Protein AF-A0A6M3IYI9-F1 (afdb_monomer)

Mean predicted aligned error: 10.19 Å

Structure (mmCIF, N/CA/C/O backbone):
data_AF-A0A6M3IYI9-F1
#
_entry.id   AF-A0A6M3IYI9-F1
#
loop_
_atom_site.group_PDB
_atom_site.id
_atom_site.type_symbol
_atom_site.label_atom_id
_atom_site.label_alt_id
_atom_site.label_comp_id
_atom_site.label_asym_id
_atom_site.label_entity_id
_atom_site.label_seq_id
_atom_site.pdbx_PDB_ins_code
_atom_site.Cartn_x
_atom_site.Cartn_y
_atom_site.Cartn_z
_atom_site.occupancy
_atom_site.B_iso_or_equiv
_atom_site.auth_seq_id
_atom_site.auth_comp_id
_atom_site.auth_asym_id
_atom_site.auth_atom_id
_atom_site.pdbx_PDB_model_num
ATOM 1 N N . MET A 1 1 ? 16.811 5.532 -63.512 1.00 54.19 1 MET A N 1
ATOM 2 C CA . MET A 1 1 ? 17.004 4.634 -62.340 1.00 54.19 1 MET A CA 1
ATOM 3 C C . MET A 1 1 ? 17.323 5.393 -61.027 1.00 54.19 1 MET A C 1
ATOM 5 O O . MET A 1 1 ? 18.239 5.004 -60.312 1.00 54.19 1 MET A O 1
ATOM 9 N N . LYS A 1 2 ? 16.575 6.450 -60.647 1.00 52.81 2 LYS A N 1
ATOM 10 C CA . LYS A 1 2 ? 16.835 7.231 -59.405 1.00 52.81 2 LYS A CA 1
ATOM 11 C C . LYS A 1 2 ? 15.924 6.881 -58.205 1.00 52.81 2 LYS A C 1
ATOM 13 O O . LYS A 1 2 ? 16.297 7.174 -57.077 1.00 52.81 2 LYS A O 1
ATOM 18 N N . GLY A 1 3 ? 14.796 6.187 -58.411 1.00 57.16 3 GLY A N 1
ATOM 19 C CA . GLY A 1 3 ? 13.819 5.877 -57.346 1.00 57.16 3 GLY A CA 1
ATOM 20 C C . GLY A 1 3 ? 14.179 4.724 -56.390 1.00 57.16 3 GLY A C 1
ATOM 21 O O . GLY A 1 3 ? 13.802 4.764 -55.223 1.00 57.16 3 GLY A O 1
ATOM 22 N N . ARG A 1 4 ? 14.958 3.719 -56.830 1.00 60.09 4 ARG A N 1
ATOM 23 C CA . ARG A 1 4 ? 15.299 2.544 -55.989 1.00 60.09 4 ARG A CA 1
ATOM 24 C C . ARG A 1 4 ? 16.227 2.886 -54.814 1.00 60.09 4 ARG A C 1
ATOM 26 O O . ARG A 1 4 ? 15.955 2.486 -53.691 1.00 60.09 4 ARG A O 1
ATOM 33 N N . ARG A 1 5 ? 17.253 3.721 -55.035 1.00 59.78 5 ARG A N 1
ATOM 34 C CA . ARG A 1 5 ? 18.222 4.102 -53.982 1.00 59.78 5 ARG A CA 1
ATOM 35 C C . ARG A 1 5 ? 17.604 4.937 -52.851 1.00 59.78 5 ARG A C 1
ATOM 37 O O . ARG A 1 5 ? 18.088 4.866 -51.726 1.00 59.78 5 ARG A O 1
ATOM 44 N N . GLY A 1 6 ? 16.566 5.730 -53.134 1.00 62.91 6 GLY A N 1
ATOM 45 C CA . GLY A 1 6 ? 15.828 6.486 -52.113 1.00 62.91 6 GLY A CA 1
ATOM 46 C C . GLY A 1 6 ? 14.952 5.579 -51.247 1.00 62.91 6 GLY A C 1
ATOM 47 O O . GLY A 1 6 ? 14.974 5.681 -50.024 1.00 62.91 6 GLY A O 1
ATOM 48 N N . MET A 1 7 ? 14.266 4.620 -51.872 1.00 68.62 7 MET A N 1
ATOM 49 C CA . MET A 1 7 ? 13.421 3.646 -51.177 1.00 68.62 7 MET A CA 1
ATOM 50 C C . MET A 1 7 ? 14.236 2.692 -50.285 1.00 68.62 7 MET A C 1
ATOM 52 O O . MET A 1 7 ? 13.813 2.378 -49.174 1.00 68.62 7 MET A O 1
ATOM 56 N N . ASP A 1 8 ? 15.440 2.301 -50.712 1.00 76.38 8 ASP A N 1
ATOM 57 C CA . ASP A 1 8 ? 16.355 1.493 -49.894 1.00 76.38 8 ASP A CA 1
ATOM 58 C C . ASP A 1 8 ? 16.879 2.257 -48.665 1.00 76.38 8 ASP A C 1
ATOM 60 O O . ASP A 1 8 ? 17.073 1.662 -47.603 1.00 76.38 8 ASP A O 1
ATOM 64 N N . LYS A 1 9 ? 17.071 3.582 -48.771 1.00 77.81 9 LYS A N 1
ATOM 65 C CA . LYS A 1 9 ? 17.434 4.441 -47.629 1.00 77.81 9 LYS A CA 1
ATOM 66 C C . LYS A 1 9 ? 16.280 4.586 -46.636 1.00 77.81 9 LYS A C 1
ATOM 68 O O . LYS A 1 9 ? 16.510 4.443 -45.440 1.00 77.81 9 LYS A O 1
ATOM 73 N N . ILE A 1 10 ? 15.053 4.785 -47.120 1.00 81.81 10 ILE A N 1
ATOM 74 C CA . ILE A 1 10 ? 13.850 4.870 -46.273 1.00 81.81 10 ILE A CA 1
ATOM 75 C C . ILE A 1 10 ? 13.628 3.554 -45.515 1.00 81.81 10 ILE A C 1
ATOM 77 O O . ILE A 1 10 ? 13.428 3.563 -44.305 1.00 81.81 10 ILE A O 1
ATOM 81 N N . LY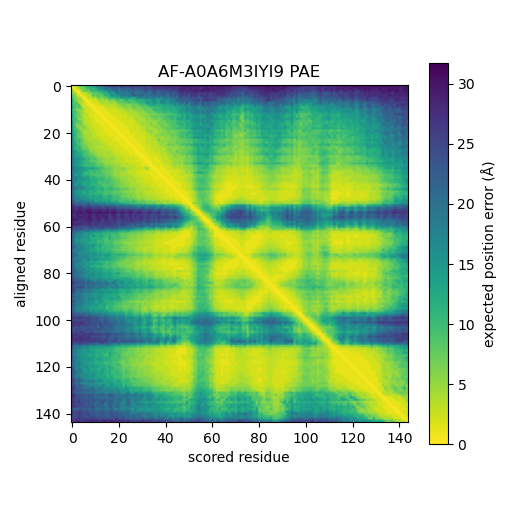S A 1 11 ? 13.764 2.404 -46.190 1.00 83.62 11 LYS A N 1
ATOM 82 C CA . LYS A 1 11 ? 13.670 1.084 -45.541 1.00 83.62 11 LYS A CA 1
ATOM 83 C C . LYS A 1 11 ? 14.748 0.866 -44.475 1.00 83.62 11 LYS A C 1
ATOM 85 O O . LYS A 1 11 ? 14.477 0.219 -43.468 1.00 83.62 11 LYS A O 1
ATOM 90 N N . LYS A 1 12 ? 15.967 1.379 -44.678 1.00 87.81 12 LYS A N 1
ATOM 91 C CA . LYS A 1 12 ? 17.038 1.319 -43.668 1.00 87.81 12 LYS A CA 1
ATOM 92 C C . LYS A 1 12 ? 16.740 2.205 -42.456 1.00 87.81 12 LYS A C 1
ATOM 94 O O . LYS A 1 12 ? 16.960 1.753 -41.338 1.00 87.81 12 LYS A O 1
ATOM 99 N N . LEU A 1 13 ? 16.216 3.414 -42.669 1.00 88.56 13 LEU A N 1
ATOM 100 C CA . LEU A 1 13 ? 15.827 4.323 -41.585 1.00 88.56 13 LEU A CA 1
ATOM 101 C C . LEU A 1 13 ? 14.688 3.745 -40.740 1.00 88.56 13 LEU A C 1
ATOM 103 O O . LEU A 1 13 ? 14.833 3.664 -39.528 1.00 88.56 13 LEU A O 1
ATOM 107 N N . ALA A 1 14 ? 13.634 3.220 -41.368 1.00 87.50 14 ALA A N 1
ATOM 108 C CA . ALA A 1 14 ? 12.529 2.585 -40.646 1.00 87.50 14 ALA A CA 1
ATOM 109 C C . ALA A 1 14 ? 12.994 1.391 -39.785 1.00 87.50 14 ALA A C 1
ATOM 111 O O . ALA A 1 14 ? 12.551 1.218 -38.652 1.00 87.50 14 ALA A O 1
ATOM 112 N N . LYS A 1 15 ? 13.942 0.583 -40.287 1.00 90.75 15 LYS A N 1
ATOM 113 C CA . LYS A 1 15 ? 14.553 -0.508 -39.505 1.00 90.75 15 LYS A CA 1
ATOM 114 C C . LYS A 1 15 ? 15.367 0.005 -38.314 1.00 90.75 15 LYS A C 1
ATOM 116 O O . LYS A 1 15 ? 15.338 -0.616 -37.255 1.00 90.75 15 LYS A O 1
ATOM 121 N N . LEU A 1 16 ? 16.095 1.110 -38.479 1.00 90.38 16 LEU A N 1
ATOM 122 C CA . LEU A 1 16 ? 16.846 1.747 -37.393 1.00 90.38 16 LEU A CA 1
ATOM 123 C C . LEU A 1 16 ? 15.910 2.331 -36.330 1.00 90.38 16 LEU A C 1
ATOM 125 O O . LEU A 1 16 ? 16.133 2.093 -35.149 1.00 90.38 16 LEU A O 1
ATOM 129 N N . GLU A 1 17 ? 14.839 3.019 -36.726 1.00 90.25 17 GLU A N 1
ATOM 130 C CA . GLU A 1 17 ? 13.819 3.536 -35.802 1.00 90.25 17 GLU A CA 1
ATOM 131 C C . GLU A 1 17 ? 13.155 2.411 -35.006 1.00 90.25 17 GLU A C 1
ATOM 133 O O . GLU A 1 17 ? 13.014 2.509 -33.786 1.00 90.25 17 GLU A O 1
ATOM 138 N N . GLN A 1 18 ? 12.807 1.308 -35.674 1.00 89.81 18 GLN A N 1
ATOM 139 C CA . GLN A 1 18 ? 12.260 0.132 -35.006 1.00 89.81 18 GLN A CA 1
ATOM 140 C C . GLN A 1 18 ? 13.255 -0.462 -33.998 1.00 89.81 18 GLN A C 1
ATOM 142 O O . GLN A 1 18 ? 12.855 -0.786 -32.880 1.00 89.81 18 GLN A O 1
ATOM 147 N N . LYS A 1 19 ? 14.542 -0.560 -34.358 1.00 92.94 19 LYS A N 1
ATOM 148 C CA . LYS A 1 19 ? 15.595 -1.057 -33.459 1.00 92.94 19 LYS A CA 1
ATOM 149 C C . LYS A 1 19 ? 15.762 -0.155 -32.235 1.00 92.94 19 LYS A C 1
ATOM 151 O O . LYS A 1 19 ? 15.744 -0.652 -31.117 1.00 92.94 19 LYS A O 1
ATOM 156 N N . ILE A 1 20 ? 15.828 1.163 -32.435 1.00 90.06 20 ILE A N 1
ATOM 157 C CA . ILE A 1 20 ? 15.922 2.150 -31.347 1.00 90.06 20 ILE A CA 1
ATOM 158 C C . ILE A 1 20 ? 14.702 2.054 -30.428 1.00 90.06 20 ILE A C 1
ATOM 160 O O . ILE A 1 20 ? 14.839 2.103 -29.209 1.00 90.06 20 ILE A O 1
ATOM 164 N N . ARG A 1 21 ? 13.498 1.895 -30.990 1.00 91.88 21 ARG A N 1
ATOM 165 C CA . ARG A 1 21 ? 12.275 1.731 -30.197 1.00 91.88 21 ARG A CA 1
ATOM 166 C C . ARG A 1 21 ? 12.319 0.463 -29.344 1.00 91.88 21 ARG A C 1
ATOM 168 O O . ARG A 1 21 ? 11.968 0.524 -28.173 1.00 91.88 21 ARG A O 1
ATOM 175 N N . GLN A 1 22 ? 12.754 -0.661 -29.909 1.00 91.56 22 GLN A N 1
ATOM 176 C CA . GLN A 1 22 ? 12.895 -1.917 -29.168 1.00 91.56 22 GLN A CA 1
ATOM 177 C C . GLN A 1 22 ? 13.947 -1.808 -28.058 1.00 91.56 22 GLN A C 1
ATOM 179 O O . GLN A 1 22 ? 13.689 -2.242 -26.940 1.00 91.56 22 GLN A O 1
ATOM 184 N N . GLU A 1 23 ? 15.090 -1.177 -28.336 1.00 91.81 23 GLU A N 1
ATOM 185 C CA . GLU A 1 23 ? 16.141 -0.930 -27.341 1.00 91.81 23 GLU A CA 1
ATOM 186 C C . GLU A 1 23 ? 15.651 -0.025 -26.202 1.00 91.81 23 GLU A C 1
ATOM 188 O O . GLU A 1 23 ? 15.941 -0.301 -25.041 1.00 91.81 23 GLU A O 1
ATOM 193 N N . ARG A 1 24 ? 14.854 1.012 -26.503 1.00 89.31 24 ARG A N 1
ATOM 194 C CA . ARG A 1 24 ? 14.232 1.869 -25.479 1.00 89.31 24 ARG A CA 1
ATOM 195 C C . ARG A 1 24 ? 13.290 1.090 -24.568 1.00 89.31 24 ARG A C 1
ATOM 197 O O . ARG A 1 24 ? 13.427 1.189 -23.356 1.00 89.31 24 ARG A O 1
ATOM 204 N N . VAL A 1 25 ? 12.392 0.291 -25.145 1.00 85.81 25 VAL A N 1
ATOM 205 C CA . VAL A 1 25 ? 11.454 -0.539 -24.371 1.00 85.81 25 VAL A CA 1
ATOM 206 C C . VAL A 1 25 ? 12.209 -1.549 -23.505 1.00 85.81 25 VAL A C 1
ATOM 208 O O . VAL A 1 25 ? 11.891 -1.707 -22.331 1.00 85.81 25 VAL A O 1
ATOM 211 N N . ALA A 1 26 ? 13.244 -2.193 -24.051 1.00 86.94 26 ALA A N 1
ATOM 212 C CA . ALA A 1 26 ? 14.065 -3.135 -23.296 1.00 86.94 26 ALA A CA 1
ATOM 213 C C . ALA A 1 26 ? 14.794 -2.460 -22.123 1.00 86.94 26 ALA A C 1
ATOM 215 O O . ALA A 1 26 ? 14.840 -3.018 -21.032 1.00 86.94 26 ALA A O 1
ATOM 216 N N . LEU A 1 27 ? 15.329 -1.252 -22.327 1.00 86.19 27 LEU A N 1
ATOM 217 C CA . LEU A 1 27 ? 16.045 -0.504 -21.293 1.00 86.19 27 LEU A CA 1
ATOM 218 C C . LEU A 1 27 ? 15.107 0.042 -20.206 1.00 86.19 27 LEU A C 1
ATOM 220 O O . LEU A 1 27 ? 15.479 0.088 -19.034 1.00 86.19 27 LEU A O 1
ATOM 224 N N . GLU A 1 28 ? 13.892 0.448 -20.574 1.00 83.69 28 GLU A N 1
ATOM 225 C CA . GLU A 1 28 ? 12.845 0.825 -19.619 1.00 83.69 28 GLU A CA 1
ATOM 226 C C . GLU A 1 28 ? 12.408 -0.373 -18.773 1.00 83.69 28 GLU A C 1
ATOM 228 O O . GLU A 1 28 ? 12.366 -0.264 -17.548 1.00 83.69 28 GLU A O 1
ATOM 233 N N . GLU A 1 29 ? 12.176 -1.530 -19.395 1.00 84.00 29 GLU A N 1
ATOM 234 C CA . GLU A 1 29 ? 11.817 -2.753 -18.676 1.00 84.00 29 GLU A CA 1
ATOM 235 C C . GLU A 1 29 ? 12.974 -3.247 -17.791 1.00 84.00 29 GLU A C 1
ATOM 237 O O . GLU A 1 29 ? 12.761 -3.638 -16.647 1.00 84.00 29 GLU A O 1
ATOM 242 N N . GLU A 1 30 ? 14.226 -3.144 -18.243 1.00 86.06 30 GLU A N 1
ATOM 243 C CA . GLU A 1 30 ? 15.388 -3.474 -17.414 1.00 86.06 30 GLU A CA 1
ATOM 244 C C . GLU A 1 30 ? 15.481 -2.570 -16.178 1.00 86.06 30 GLU A C 1
ATOM 246 O O . GLU A 1 30 ? 15.683 -3.061 -15.064 1.00 86.06 30 GLU A O 1
ATOM 251 N N . LYS A 1 31 ? 15.295 -1.253 -16.343 1.00 82.62 31 LYS A N 1
ATOM 252 C CA . LYS A 1 31 ? 15.236 -0.325 -15.206 1.00 82.62 31 LYS A CA 1
ATOM 253 C C . LYS A 1 31 ? 14.085 -0.681 -14.274 1.00 82.62 31 LYS A C 1
ATOM 255 O O . LYS A 1 31 ? 14.289 -0.711 -13.061 1.00 82.62 31 LYS A O 1
ATOM 260 N N . ARG A 1 32 ? 12.904 -0.987 -14.818 1.00 81.06 32 ARG A N 1
ATOM 261 C CA . ARG A 1 32 ? 11.722 -1.428 -14.063 1.00 81.06 32 ARG A CA 1
ATOM 262 C C . ARG A 1 32 ? 12.033 -2.617 -13.165 1.00 81.06 32 ARG A C 1
ATOM 264 O O . ARG A 1 32 ? 11.818 -2.541 -11.958 1.00 81.06 32 ARG A O 1
ATOM 271 N N . GLN A 1 33 ? 12.606 -3.666 -13.743 1.00 82.44 33 GLN A N 1
ATOM 272 C CA . GLN A 1 33 ? 12.913 -4.911 -13.044 1.00 82.44 33 GLN A CA 1
ATOM 273 C C . GLN A 1 33 ? 14.051 -4.755 -12.029 1.00 82.44 33 GLN A C 1
ATOM 275 O O . GLN A 1 33 ? 13.991 -5.322 -10.941 1.00 82.44 33 GLN A O 1
ATOM 280 N N . LYS A 1 34 ? 15.092 -3.976 -12.350 1.00 85.69 34 LYS A N 1
ATOM 281 C CA . LYS A 1 34 ? 16.292 -3.872 -11.500 1.00 85.69 34 LYS A CA 1
ATOM 282 C C . LYS A 1 34 ? 16.226 -2.778 -10.440 1.00 85.69 34 LYS A C 1
ATOM 284 O O . LYS A 1 34 ? 16.921 -2.880 -9.434 1.00 85.69 34 LYS A O 1
ATOM 289 N N . VAL A 1 35 ? 15.449 -1.722 -10.670 1.00 83.44 35 VAL A N 1
ATOM 290 C CA . VAL A 1 35 ? 15.434 -0.531 -9.808 1.00 83.44 35 VAL A CA 1
ATOM 291 C C . VAL A 1 35 ? 14.074 -0.355 -9.154 1.00 83.44 35 VAL A C 1
ATOM 293 O O . VAL A 1 35 ? 13.995 -0.322 -7.929 1.00 83.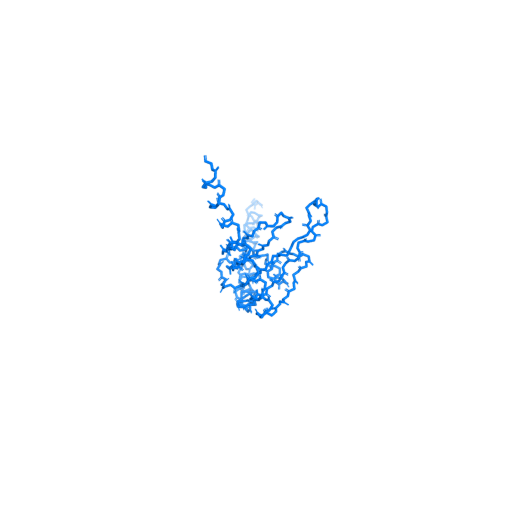44 35 VAL A O 1
ATOM 296 N N . TYR A 1 36 ? 13.008 -0.282 -9.951 1.00 78.44 36 TYR A N 1
ATOM 297 C CA . TYR A 1 36 ? 11.693 0.113 -9.449 1.00 78.44 36 TYR A CA 1
ATOM 298 C C . TYR A 1 36 ? 11.019 -0.996 -8.634 1.00 78.44 36 TYR A C 1
ATOM 300 O O . TYR A 1 36 ? 10.661 -0.767 -7.482 1.00 78.44 36 TYR A O 1
ATOM 308 N N . ILE A 1 37 ? 10.900 -2.213 -9.176 1.00 83.69 37 ILE A N 1
ATOM 309 C CA .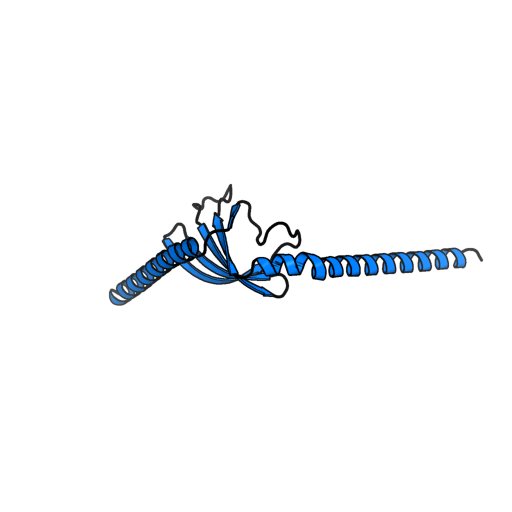 ILE A 1 37 ? 10.248 -3.333 -8.471 1.00 83.69 37 ILE A CA 1
ATOM 310 C C . ILE A 1 37 ? 10.916 -3.618 -7.111 1.00 83.69 37 ILE A C 1
ATOM 312 O O . ILE A 1 37 ? 10.206 -3.671 -6.106 1.00 83.69 37 ILE A O 1
ATOM 316 N N . PRO A 1 38 ? 12.258 -3.711 -7.004 1.00 86.56 38 PRO A N 1
ATOM 317 C CA . PRO A 1 38 ? 12.912 -3.914 -5.712 1.00 86.56 38 PRO A CA 1
ATOM 318 C C . PRO A 1 38 ? 12.686 -2.783 -4.705 1.00 86.56 38 PRO A C 1
ATOM 320 O O . PRO A 1 38 ? 12.741 -3.027 -3.502 1.00 86.56 38 PRO A O 1
ATOM 323 N N . GLN A 1 39 ? 12.469 -1.544 -5.155 1.00 83.50 39 GLN A N 1
ATOM 324 C CA . GLN A 1 39 ? 12.113 -0.438 -4.263 1.00 83.50 39 GLN A CA 1
ATOM 325 C C . GLN A 1 39 ? 10.678 -0.581 -3.755 1.00 83.50 39 GLN A C 1
ATOM 327 O O . GLN A 1 39 ? 10.458 -0.427 -2.557 1.00 83.50 39 GLN A O 1
ATOM 332 N N . LEU A 1 40 ? 9.737 -0.948 -4.628 1.00 84.12 40 LEU A N 1
ATOM 333 C CA . LEU A 1 40 ? 8.329 -1.151 -4.273 1.00 84.12 40 LEU A CA 1
ATOM 334 C C . LEU A 1 40 ? 8.140 -2.314 -3.290 1.00 84.12 40 LEU A C 1
ATOM 336 O O . LEU A 1 40 ? 7.420 -2.183 -2.305 1.00 84.12 40 LEU A O 1
ATOM 340 N N . ILE A 1 41 ? 8.866 -3.418 -3.471 1.00 87.25 41 ILE A N 1
ATOM 341 C CA . ILE A 1 41 ? 8.811 -4.572 -2.558 1.00 87.25 41 ILE A CA 1
ATOM 342 C C . ILE A 1 41 ? 9.198 -4.192 -1.114 1.00 87.25 41 ILE A C 1
ATOM 344 O O . ILE A 1 41 ? 8.682 -4.778 -0.167 1.00 87.25 41 ILE A O 1
ATOM 348 N N . LYS A 1 42 ? 10.046 -3.173 -0.901 1.00 87.38 42 LYS A N 1
ATOM 349 C CA . LYS A 1 42 ? 10.431 -2.714 0.455 1.00 87.38 42 LYS A CA 1
ATOM 350 C C . LYS A 1 42 ? 9.285 -2.087 1.247 1.00 87.38 42 LYS A C 1
ATOM 352 O O . LYS A 1 42 ? 9.445 -1.865 2.451 1.00 87.38 42 LYS A O 1
ATOM 357 N N . TYR A 1 43 ? 8.182 -1.756 0.583 1.00 88.00 43 TYR A N 1
ATOM 358 C CA . TYR A 1 43 ? 6.988 -1.233 1.230 1.00 88.00 43 TYR A CA 1
ATOM 359 C C . TYR A 1 43 ? 6.116 -2.338 1.828 1.00 88.00 43 TYR A C 1
ATOM 361 O O . TYR A 1 43 ? 5.293 -2.039 2.686 1.00 88.00 43 TYR A O 1
ATOM 369 N N . ILE A 1 44 ? 6.318 -3.604 1.446 1.00 91.50 44 ILE A N 1
ATOM 370 C CA . ILE A 1 44 ? 5.584 -4.736 2.020 1.00 91.50 44 ILE A CA 1
ATOM 371 C C . ILE A 1 44 ? 5.785 -4.776 3.539 1.00 91.50 44 ILE A C 1
ATOM 373 O O . ILE A 1 44 ? 6.907 -4.725 4.044 1.00 91.50 44 ILE A O 1
ATOM 377 N N . GLY A 1 45 ? 4.674 -4.859 4.270 1.00 91.81 45 GLY A N 1
ATOM 378 C CA . GLY A 1 45 ? 4.631 -4.850 5.729 1.00 91.81 45 GLY A CA 1
ATOM 379 C C . GLY A 1 45 ? 4.675 -3.461 6.370 1.00 91.81 45 GLY A C 1
ATOM 380 O O . GLY A 1 45 ? 4.610 -3.388 7.598 1.00 91.81 45 GLY A O 1
ATOM 381 N N . ARG A 1 46 ? 4.773 -2.381 5.583 1.00 91.75 46 ARG A N 1
ATOM 382 C CA . ARG A 1 46 ? 4.691 -1.001 6.081 1.00 91.75 46 ARG A CA 1
ATOM 383 C C . ARG A 1 46 ? 3.247 -0.518 6.186 1.00 91.75 46 ARG A C 1
ATOM 385 O O . ARG A 1 46 ? 2.342 -1.068 5.550 1.00 91.75 46 ARG A O 1
ATOM 392 N N . TYR A 1 47 ? 3.071 0.524 6.991 1.00 92.31 47 TYR A N 1
ATOM 393 C CA . TYR A 1 47 ? 1.780 1.089 7.361 1.00 92.31 47 TYR A CA 1
ATOM 394 C C . TYR A 1 47 ? 1.737 2.563 6.979 1.00 92.31 47 TYR A C 1
ATOM 396 O O . TYR A 1 47 ? 2.703 3.292 7.201 1.00 92.31 47 TYR A O 1
ATOM 404 N N . PHE A 1 48 ? 0.615 2.999 6.426 1.00 89.38 48 PHE A N 1
ATOM 405 C CA . PHE A 1 48 ? 0.424 4.364 5.955 1.00 89.38 48 PHE A CA 1
ATOM 406 C C . PHE A 1 48 ? -0.918 4.895 6.427 1.00 89.38 48 PHE A C 1
ATOM 408 O O . PHE A 1 48 ? -1.886 4.142 6.544 1.00 89.38 48 PHE A O 1
ATOM 415 N N . VAL A 1 49 ? -0.977 6.200 6.660 1.00 87.81 49 VAL A N 1
ATOM 416 C CA . VAL A 1 49 ? -2.234 6.934 6.760 1.00 87.81 49 VAL A CA 1
ATOM 417 C C . VAL A 1 49 ? -2.347 7.869 5.567 1.00 87.81 49 VAL A C 1
ATOM 419 O O . VAL A 1 49 ? -1.432 8.638 5.262 1.00 87.81 49 VAL A O 1
ATOM 422 N N . TYR A 1 50 ? -3.477 7.781 4.885 1.00 82.94 50 TYR A N 1
ATOM 423 C CA . TYR A 1 50 ? -3.896 8.712 3.860 1.00 82.94 50 TYR A CA 1
ATOM 424 C C . TYR A 1 50 ? -4.909 9.657 4.484 1.00 82.94 50 TYR A C 1
ATOM 426 O O . TYR A 1 50 ? -6.030 9.262 4.810 1.00 82.94 50 TYR A O 1
ATOM 434 N N . ARG A 1 51 ? -4.509 10.912 4.667 1.00 79.62 51 ARG A N 1
ATOM 435 C CA . ARG A 1 51 ? -5.424 11.942 5.155 1.00 79.62 51 ARG A CA 1
ATOM 436 C C . ARG A 1 51 ? -6.117 12.539 3.945 1.00 79.62 51 ARG A C 1
ATOM 438 O O . ARG A 1 51 ? -5.493 13.296 3.200 1.00 79.62 51 ARG A O 1
ATOM 445 N N . ASN A 1 52 ? -7.368 12.159 3.697 1.00 68.75 52 ASN A N 1
ATOM 446 C CA . ASN A 1 52 ? -8.088 12.688 2.550 1.00 68.75 52 ASN A CA 1
ATOM 447 C C . ASN A 1 52 ? -8.430 14.166 2.798 1.00 68.75 52 ASN A C 1
ATOM 449 O O . ASN A 1 52 ? -9.368 14.490 3.523 1.00 68.75 52 ASN A O 1
ATOM 453 N N . ASN A 1 53 ? -7.633 15.054 2.201 1.00 55.38 53 ASN A N 1
ATOM 454 C CA . ASN A 1 53 ? -7.724 16.507 2.331 1.00 55.38 53 ASN A CA 1
ATOM 455 C C . ASN A 1 53 ? -8.217 17.175 1.039 1.00 55.38 53 ASN A C 1
ATOM 457 O O . ASN A 1 53 ? -7.837 18.318 0.782 1.00 55.38 53 ASN A O 1
ATOM 461 N N . THR A 1 54 ? -8.988 16.482 0.187 1.00 51.59 54 THR A N 1
ATOM 462 C CA . THR A 1 54 ? -9.349 16.995 -1.145 1.00 51.59 54 THR A CA 1
ATOM 463 C C . THR A 1 54 ? -9.947 18.402 -1.081 1.00 51.59 54 THR A C 1
ATOM 465 O O . THR A 1 54 ? -11.115 18.607 -0.747 1.00 51.59 54 THR A O 1
ATOM 468 N N . TYR A 1 55 ? -9.115 19.382 -1.446 1.00 41.56 55 TYR A N 1
ATOM 469 C CA . TYR A 1 55 ? -9.493 20.760 -1.714 1.00 41.56 55 TYR A CA 1
ATOM 470 C C . TYR A 1 55 ? -10.602 20.748 -2.776 1.00 41.56 55 TYR A C 1
ATOM 472 O O . TYR A 1 55 ? -10.347 20.439 -3.938 1.00 41.56 55 TYR A O 1
ATOM 480 N N . GLY A 1 56 ? -11.836 21.066 -2.375 1.00 45.97 56 GLY A N 1
ATOM 481 C CA . GLY A 1 56 ? -12.980 21.200 -3.285 1.00 45.97 56 GLY A CA 1
ATOM 482 C C . GLY A 1 56 ? -14.048 20.105 -3.214 1.00 45.97 56 GLY A C 1
ATOM 483 O O . GLY A 1 56 ? -14.995 20.170 -3.992 1.00 45.97 56 GLY A O 1
ATOM 484 N N . SER A 1 57 ? -13.956 19.135 -2.297 1.00 50.69 5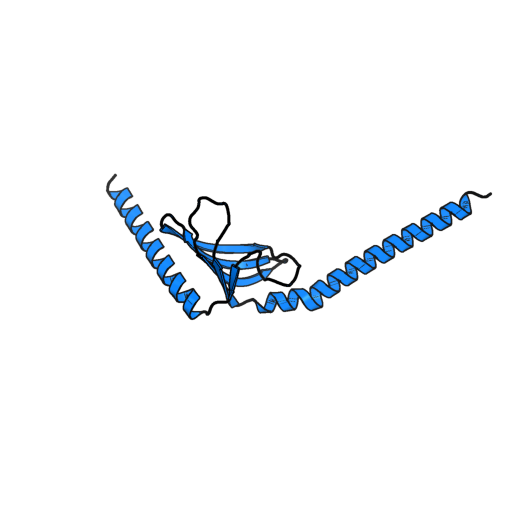7 SER A N 1
ATOM 485 C CA . SER A 1 57 ? -15.094 18.263 -1.972 1.00 50.69 57 SER A CA 1
ATOM 486 C C . SER A 1 57 ? -15.818 18.778 -0.723 1.00 50.69 57 SER A C 1
ATOM 488 O O . SER A 1 57 ? -15.175 18.935 0.310 1.00 50.69 57 SER A O 1
ATOM 490 N N . ASP A 1 58 ? -17.140 18.977 -0.775 1.00 54.03 58 ASP A N 1
ATOM 491 C CA . ASP A 1 58 ? -17.981 19.339 0.393 1.00 54.03 58 ASP A CA 1
ATOM 492 C C . ASP A 1 58 ? -18.021 18.248 1.489 1.00 54.03 58 ASP A C 1
ATOM 494 O O . ASP A 1 58 ? -18.680 18.383 2.523 1.00 54.03 58 ASP A O 1
ATOM 498 N N . THR A 1 59 ? -17.330 17.134 1.271 1.00 56.78 59 THR A N 1
ATOM 499 C CA . THR A 1 59 ? -17.156 16.051 2.229 1.00 56.78 59 THR A CA 1
ATOM 500 C C . THR A 1 59 ? -16.091 16.386 3.270 1.00 56.78 59 THR A C 1
ATOM 502 O O . THR A 1 59 ? -14.993 16.828 2.937 1.00 56.78 59 THR A O 1
ATOM 505 N N . LYS A 1 60 ? -16.409 16.152 4.551 1.00 60.31 60 LYS A N 1
ATOM 506 C CA . LYS A 1 60 ? -15.446 16.300 5.652 1.00 60.31 60 LYS A CA 1
ATOM 5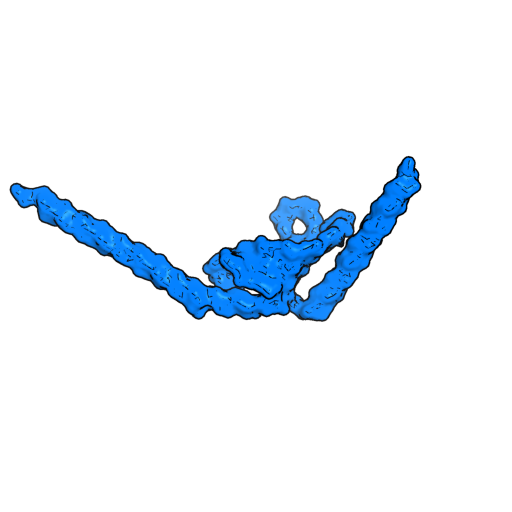07 C C . LYS A 1 60 ? -14.237 15.384 5.425 1.00 60.31 60 LYS A C 1
ATOM 509 O O . LYS A 1 60 ? -14.444 14.268 4.960 1.00 60.31 60 LYS A O 1
ATOM 514 N N . PRO A 1 61 ? -13.025 15.804 5.815 1.00 65.31 61 PRO A N 1
ATOM 515 C CA . PRO A 1 61 ? -11.853 14.939 5.767 1.00 65.31 61 PRO A CA 1
ATOM 516 C C . PRO A 1 61 ? -12.051 13.708 6.664 1.00 65.31 61 PRO A C 1
ATOM 518 O O . PRO A 1 61 ? -12.589 13.820 7.769 1.00 65.31 61 PRO A O 1
ATOM 521 N N . TRP A 1 62 ? -11.609 12.545 6.190 1.00 77.00 62 TRP A N 1
ATOM 522 C CA . TRP A 1 62 ? -11.440 11.331 6.991 1.00 77.00 62 TRP A CA 1
ATOM 523 C C . TRP A 1 62 ? -10.091 10.689 6.667 1.00 77.00 62 TRP A C 1
ATOM 525 O O . TRP A 1 62 ? -9.543 10.872 5.575 1.00 77.00 62 TRP A O 1
ATOM 535 N N . ASP A 1 63 ? -9.570 9.941 7.633 1.00 86.19 63 ASP A N 1
ATOM 536 C CA . ASP A 1 63 ? -8.320 9.208 7.490 1.00 86.19 63 ASP A CA 1
ATOM 537 C C . ASP A 1 63 ? -8.600 7.790 6.981 1.00 86.19 63 ASP A C 1
ATOM 539 O O . ASP A 1 63 ? -9.513 7.101 7.451 1.00 86.19 63 ASP A O 1
ATOM 543 N N . GLU A 1 64 ? -7.791 7.343 6.027 1.00 88.56 64 GLU A N 1
ATOM 544 C CA . GLU A 1 64 ? -7.767 5.964 5.551 1.00 88.56 64 GLU A CA 1
ATOM 545 C C . GLU A 1 64 ? -6.423 5.338 5.896 1.00 88.56 64 GLU A C 1
ATOM 547 O O . GLU A 1 64 ? -5.361 5.859 5.556 1.00 88.56 64 GLU A O 1
ATOM 552 N N . PHE A 1 65 ? -6.464 4.207 6.583 1.00 91.19 65 PHE A N 1
ATOM 553 C CA . PHE A 1 65 ? -5.270 3.515 7.040 1.00 91.19 65 PHE A CA 1
ATOM 554 C C . PHE A 1 65 ? -4.991 2.342 6.122 1.00 91.19 65 PHE A C 1
ATOM 556 O O . PHE A 1 65 ? -5.903 1.596 5.780 1.00 91.19 65 PHE A O 1
ATOM 563 N N . TYR A 1 66 ? -3.726 2.162 5.760 1.00 91.69 66 TYR A N 1
ATOM 564 C CA . TYR A 1 66 ? -3.271 1.149 4.822 1.00 91.69 66 TYR A CA 1
ATOM 565 C C . TYR A 1 66 ? -2.145 0.323 5.422 1.00 91.69 66 TYR A C 1
ATOM 567 O O . TYR A 1 66 ? -1.198 0.860 5.995 1.00 91.69 66 TYR A O 1
ATOM 575 N N . LYS A 1 67 ? -2.200 -0.986 5.207 1.00 94.44 67 LYS A N 1
ATOM 576 C CA . LYS A 1 67 ? -1.082 -1.904 5.404 1.00 94.44 67 LYS A CA 1
ATOM 577 C C . LYS A 1 67 ? -0.785 -2.600 4.091 1.00 94.44 67 LYS A C 1
ATOM 579 O O . LYS A 1 67 ? -1.645 -3.295 3.554 1.00 94.44 67 LYS A O 1
ATOM 584 N N . VAL A 1 68 ? 0.447 -2.480 3.609 1.00 93.00 68 VAL A N 1
ATOM 585 C CA . VAL A 1 68 ? 0.880 -3.185 2.397 1.00 93.00 68 VAL A CA 1
ATOM 586 C C . VAL A 1 68 ? 1.095 -4.658 2.723 1.00 93.00 68 VAL A C 1
ATOM 588 O O . VAL A 1 68 ? 1.959 -5.005 3.528 1.00 93.00 68 VAL A O 1
ATOM 591 N N . ILE A 1 69 ? 0.302 -5.528 2.106 1.00 95.12 69 ILE A N 1
ATOM 592 C CA . ILE A 1 69 ? 0.378 -6.982 2.269 1.00 95.12 69 ILE A CA 1
ATOM 593 C C . ILE A 1 69 ? 1.339 -7.575 1.245 1.00 95.12 69 ILE A C 1
ATOM 595 O O . ILE A 1 69 ? 2.186 -8.385 1.610 1.00 95.12 69 ILE A O 1
ATOM 599 N N . ASP A 1 70 ? 1.193 -7.186 -0.022 1.00 94.31 70 ASP A N 1
ATOM 600 C CA . ASP A 1 70 ? 1.943 -7.772 -1.133 1.00 94.31 70 ASP A CA 1
ATOM 601 C C . ASP A 1 70 ? 2.022 -6.815 -2.333 1.00 94.31 70 ASP A C 1
ATOM 603 O O . ASP A 1 70 ? 1.351 -5.781 -2.360 1.00 94.31 70 ASP A O 1
ATOM 607 N N . PHE A 1 71 ? 2.825 -7.166 -3.336 1.00 89.19 71 PHE A N 1
ATOM 608 C CA . PHE A 1 71 ? 2.961 -6.458 -4.604 1.00 89.19 71 PHE A CA 1
ATOM 609 C C . PHE A 1 71 ? 2.819 -7.425 -5.784 1.00 89.19 71 PHE A C 1
ATOM 611 O O . PHE A 1 71 ? 3.662 -8.297 -5.991 1.00 89.19 71 PHE A O 1
ATOM 618 N N . ILE A 1 72 ? 1.769 -7.241 -6.589 1.00 88.19 72 ILE A N 1
ATOM 619 C CA . ILE A 1 72 ? 1.431 -8.109 -7.724 1.00 88.19 72 ILE A CA 1
ATOM 620 C C . ILE A 1 72 ? 1.088 -7.235 -8.928 1.00 88.19 72 ILE A C 1
ATOM 622 O O . ILE A 1 72 ? 0.314 -6.289 -8.812 1.00 88.19 72 ILE A O 1
ATOM 626 N N . ASP A 1 73 ? 1.668 -7.536 -10.090 1.00 83.19 73 ASP A N 1
ATOM 627 C CA . ASP A 1 73 ? 1.321 -6.913 -11.376 1.00 83.19 73 ASP A CA 1
ATOM 628 C C . ASP A 1 73 ? 1.252 -5.369 -11.365 1.00 83.19 73 ASP A C 1
ATOM 630 O O . ASP A 1 73 ? 0.460 -4.755 -12.079 1.00 83.19 73 ASP A O 1
ATOM 634 N N . ASN A 1 74 ? 2.155 -4.712 -10.624 1.00 78.25 74 ASN A N 1
ATOM 635 C CA . ASN A 1 74 ? 2.225 -3.245 -10.436 1.00 78.25 74 ASN A CA 1
ATOM 636 C C . ASN A 1 74 ? 1.138 -2.635 -9.556 1.00 78.25 74 ASN A C 1
ATOM 638 O O . ASN A 1 74 ? 0.885 -1.432 -9.618 1.00 78.25 74 ASN A O 1
ATOM 642 N N . SER A 1 75 ? 0.524 -3.458 -8.722 1.00 86.12 75 SER A N 1
ATOM 643 C CA . SER A 1 75 ? -0.402 -3.010 -7.700 1.00 86.12 75 SER A CA 1
ATOM 644 C C . SER A 1 75 ? 0.055 -3.503 -6.336 1.00 86.12 75 SER A C 1
ATOM 646 O O . SER A 1 75 ? 0.565 -4.617 -6.204 1.00 86.12 75 SER A O 1
ATOM 648 N N . PHE A 1 76 ? -0.136 -2.677 -5.313 1.00 90.31 76 PHE A N 1
ATOM 649 C CA . PHE A 1 76 ? -0.055 -3.150 -3.940 1.00 90.31 76 PHE A CA 1
ATOM 650 C C . PHE A 1 76 ? -1.378 -3.790 -3.548 1.00 90.31 76 PHE A C 1
ATOM 652 O O . PHE A 1 76 ? -2.444 -3.210 -3.748 1.00 90.31 76 PHE A O 1
ATOM 659 N N . ILE A 1 77 ? -1.298 -4.967 -2.942 1.00 93.06 77 ILE A N 1
ATOM 660 C CA . ILE A 1 77 ? -2.407 -5.539 -2.191 1.00 93.06 77 ILE A CA 1
ATOM 661 C C . ILE A 1 77 ? -2.343 -4.936 -0.796 1.00 93.06 77 ILE A C 1
ATOM 663 O O . ILE A 1 77 ? -1.325 -5.067 -0.112 1.00 93.06 77 ILE A O 1
ATOM 667 N N . VAL A 1 78 ? -3.408 -4.262 -0.378 1.00 92.62 78 VAL A N 1
ATOM 668 C CA . VAL A 1 78 ? -3.454 -3.540 0.894 1.00 92.62 78 VAL A CA 1
ATOM 669 C C . VAL A 1 78 ? -4.640 -3.993 1.731 1.00 92.62 78 VAL A C 1
ATOM 671 O O . VAL A 1 78 ? -5.741 -4.138 1.211 1.00 92.62 78 VAL A O 1
ATOM 674 N N . GLU A 1 79 ? -4.425 -4.201 3.032 1.00 94.38 79 GLU A N 1
ATOM 675 C CA . GLU A 1 79 ? -5.525 -4.107 4.000 1.00 94.38 79 GLU A CA 1
ATOM 676 C C . GLU A 1 79 ? -5.760 -2.617 4.221 1.00 94.38 79 GLU A C 1
ATOM 678 O O . GLU A 1 79 ? -4.801 -1.880 4.469 1.00 94.38 79 GLU A O 1
ATOM 683 N N . ASN A 1 80 ? -7.008 -2.174 4.118 1.00 92.50 80 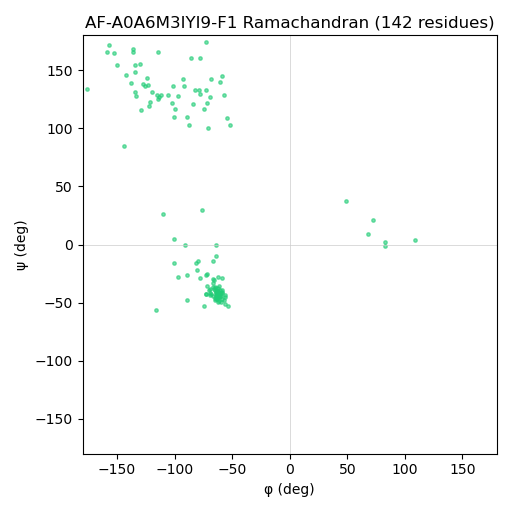ASN A N 1
ATOM 684 C CA . ASN A 1 80 ? -7.375 -0.820 4.474 1.00 92.50 80 ASN A CA 1
ATOM 685 C C . ASN A 1 80 ? -8.577 -0.785 5.407 1.00 92.50 80 ASN A C 1
ATOM 687 O O . ASN A 1 80 ? -9.398 -1.709 5.451 1.00 92.50 80 ASN A O 1
ATOM 691 N N . PHE A 1 81 ? -8.654 0.297 6.170 1.00 92.75 81 PHE A N 1
ATOM 692 C CA . PHE A 1 81 ? -9.821 0.600 6.970 1.00 92.75 81 PHE A CA 1
ATOM 693 C C . PHE A 1 81 ? -10.008 2.100 7.144 1.00 92.75 81 PHE A C 1
ATOM 695 O O . PHE A 1 81 ? -9.054 2.881 7.106 1.00 92.75 81 PHE A O 1
ATOM 702 N N . SER A 1 82 ? -11.255 2.492 7.371 1.00 91.19 82 SER A N 1
ATOM 703 C CA . SER A 1 82 ? -11.629 3.877 7.627 1.00 91.19 82 SER A CA 1
ATOM 704 C C . SER A 1 82 ? -12.972 3.961 8.342 1.00 91.19 82 SER A C 1
ATOM 706 O O . SER A 1 82 ? -13.736 2.992 8.418 1.00 91.19 82 SER A O 1
ATOM 708 N N . VAL A 1 83 ? -13.248 5.144 8.883 1.00 85.56 83 VAL A N 1
ATOM 709 C CA . VAL A 1 83 ? -14.579 5.551 9.327 1.00 85.56 83 VAL A CA 1
ATOM 710 C C . VAL A 1 83 ? -14.913 6.821 8.565 1.00 85.56 83 VAL A C 1
ATOM 712 O O . VAL A 1 83 ? -14.177 7.802 8.657 1.00 85.56 83 VAL A O 1
ATOM 715 N N . ASP A 1 84 ? -15.986 6.793 7.779 1.00 81.69 84 ASP A N 1
ATOM 716 C CA . ASP A 1 84 ? -16.377 7.954 6.988 1.00 81.69 84 ASP A CA 1
ATOM 717 C C . ASP A 1 84 ? -16.977 9.070 7.860 1.00 81.69 84 ASP A C 1
ATOM 719 O O . ASP A 1 84 ? -17.222 8.927 9.062 1.00 81.69 84 ASP A O 1
ATOM 723 N N . CYS A 1 85 ? -17.259 10.214 7.238 1.00 74.06 85 CYS A N 1
ATOM 724 C CA . CYS A 1 85 ? -17.821 11.368 7.937 1.00 74.06 85 CYS A CA 1
ATOM 725 C C . CYS A 1 85 ? -19.230 11.153 8.531 1.00 74.06 85 CYS A C 1
ATOM 727 O O . CYS A 1 85 ? -19.695 11.998 9.303 1.00 74.06 85 CYS A O 1
ATOM 729 N N . TYR A 1 86 ? -19.898 10.048 8.194 1.00 77.25 86 TYR A N 1
ATOM 730 C CA . TYR A 1 86 ? -21.197 9.637 8.726 1.00 77.25 86 TYR A CA 1
ATOM 731 C C . TYR A 1 86 ? -21.071 8.567 9.819 1.00 77.25 86 TYR A C 1
ATOM 733 O O . TYR A 1 86 ? -22.085 8.068 10.308 1.00 77.25 86 TYR A O 1
ATOM 741 N N . GLY A 1 87 ? -19.843 8.226 10.216 1.00 73.94 87 GLY A N 1
ATOM 742 C CA . GLY A 1 87 ? -19.559 7.196 11.204 1.00 73.94 87 GLY A CA 1
ATOM 743 C C . GLY A 1 87 ? -19.559 5.787 10.623 1.00 73.94 87 GLY A C 1
ATOM 744 O O . GLY A 1 87 ? -19.350 4.842 11.372 1.00 73.94 87 GLY A O 1
ATOM 745 N N . LYS A 1 88 ? -19.764 5.595 9.316 1.00 83.00 88 LYS A N 1
ATOM 746 C CA . LYS A 1 88 ? -19.766 4.262 8.710 1.00 83.00 88 LYS A CA 1
ATOM 747 C C . LYS A 1 88 ? -18.343 3.714 8.679 1.00 83.00 88 LYS A C 1
ATOM 749 O O . LYS A 1 88 ? -17.457 4.298 8.061 1.00 83.00 88 LYS A O 1
ATOM 754 N N . ALA A 1 89 ? -18.150 2.567 9.316 1.00 87.50 89 ALA A N 1
ATOM 755 C CA . ALA A 1 89 ? -16.860 1.907 9.393 1.00 87.50 89 ALA A CA 1
ATOM 756 C C . ALA A 1 89 ? -16.697 0.895 8.249 1.00 87.50 89 ALA A C 1
ATOM 758 O O . ALA A 1 89 ? -17.655 0.220 7.861 1.00 87.50 89 ALA A O 1
ATOM 759 N N . VAL A 1 90 ? -15.486 0.782 7.703 1.00 89.69 90 VAL A N 1
ATOM 760 C CA . VAL A 1 90 ? -15.136 -0.171 6.641 1.00 89.69 90 VAL A CA 1
ATOM 761 C C . VAL A 1 90 ? -13.774 -0.788 6.945 1.00 89.69 90 VAL A C 1
ATOM 763 O O . VAL A 1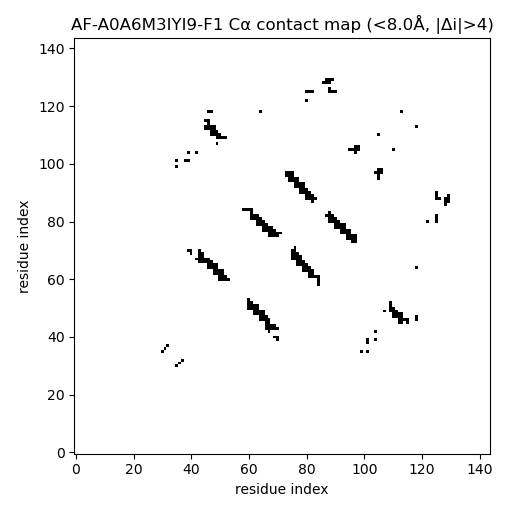 90 ? -12.856 -0.091 7.363 1.00 89.69 90 VAL A O 1
ATOM 766 N N . ILE A 1 91 ? -13.650 -2.098 6.719 1.00 93.19 91 ILE A N 1
ATOM 767 C CA . ILE A 1 91 ? -12.380 -2.834 6.679 1.00 93.19 91 ILE A CA 1
ATOM 768 C C . ILE A 1 91 ? -12.427 -3.722 5.437 1.00 93.19 91 ILE A C 1
ATOM 770 O O . ILE A 1 91 ? -13.390 -4.469 5.255 1.00 93.19 91 ILE A O 1
ATOM 774 N N . GLN A 1 92 ? -11.412 -3.648 4.582 1.00 93.94 92 GLN A N 1
ATOM 775 C CA . GLN A 1 92 ? -11.362 -4.405 3.332 1.00 93.94 92 GLN A CA 1
ATOM 776 C C . GLN A 1 92 ? -9.921 -4.683 2.898 1.00 93.94 92 GLN A C 1
ATOM 778 O O . GLN A 1 92 ? -8.969 -4.085 3.394 1.00 93.94 92 GLN A O 1
ATOM 783 N N . ILE A 1 93 ? -9.770 -5.615 1.959 1.0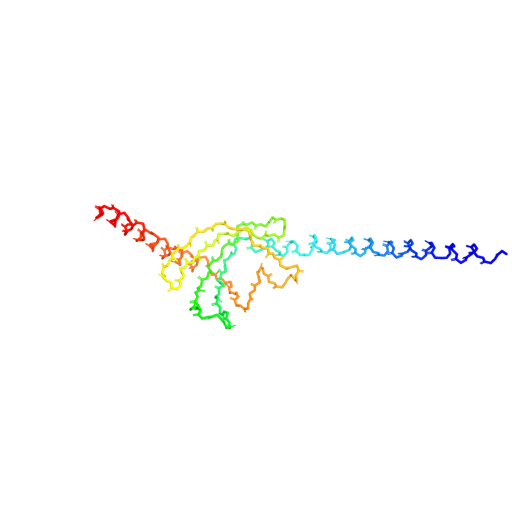0 94.00 93 ILE A N 1
ATOM 784 C CA . ILE A 1 93 ? -8.516 -5.856 1.250 1.00 94.00 93 ILE A CA 1
ATOM 785 C C . ILE A 1 93 ? -8.749 -5.473 -0.205 1.00 94.00 93 ILE A C 1
ATOM 787 O O . ILE A 1 93 ? -9.689 -5.971 -0.825 1.00 94.00 93 ILE A O 1
ATOM 791 N N . GLU A 1 94 ? -7.901 -4.611 -0.753 1.00 91.56 94 GLU A N 1
ATOM 792 C CA . GLU A 1 94 ? -8.023 -4.149 -2.134 1.00 91.56 94 GLU A CA 1
ATOM 793 C C . GLU A 1 94 ? -6.676 -4.124 -2.857 1.00 91.56 94 GLU A C 1
ATOM 795 O O . GLU A 1 94 ? -5.606 -4.208 -2.252 1.00 91.56 94 GLU A O 1
ATOM 800 N N . SER A 1 95 ? -6.747 -4.004 -4.181 1.00 89.88 95 SER A N 1
ATOM 801 C CA . SER A 1 95 ? -5.590 -3.796 -5.045 1.00 89.88 95 SER A CA 1
ATOM 802 C C . SER A 1 95 ? -5.500 -2.316 -5.406 1.00 89.88 95 SER A C 1
ATOM 804 O O . SER A 1 95 ? -6.381 -1.802 -6.097 1.00 89.88 95 SER A O 1
ATOM 806 N N . LYS A 1 96 ? -4.430 -1.639 -4.984 1.00 85.38 96 LYS A N 1
ATOM 807 C CA . LYS A 1 96 ? -4.142 -0.250 -5.354 1.00 85.38 96 LYS A CA 1
ATOM 808 C C . LYS A 1 96 ? -3.069 -0.177 -6.428 1.00 85.38 96 LYS A C 1
ATOM 810 O O . LYS A 1 96 ? -1.949 -0.646 -6.235 1.00 85.38 96 LYS A O 1
ATOM 815 N N . PHE A 1 97 ? -3.425 0.435 -7.553 1.00 78.12 97 PHE A N 1
ATOM 816 C CA . PHE A 1 97 ? -2.499 0.691 -8.649 1.00 78.12 97 PHE A CA 1
ATOM 817 C C . PHE A 1 97 ? -1.445 1.725 -8.242 1.00 78.12 97 PHE A C 1
ATOM 819 O O . PHE A 1 97 ? -1.761 2.698 -7.557 1.00 78.12 97 PHE A O 1
ATOM 826 N N . ILE A 1 98 ? -0.207 1.529 -8.696 1.00 69.69 98 ILE A N 1
ATOM 827 C CA . ILE A 1 98 ? 0.918 2.415 -8.395 1.00 69.69 98 ILE A CA 1
ATOM 828 C C . ILE A 1 98 ? 1.393 3.070 -9.686 1.00 69.69 98 ILE A C 1
ATOM 830 O O . ILE A 1 98 ? 1.705 2.390 -10.669 1.00 69.69 98 ILE A O 1
ATOM 834 N N . TYR A 1 99 ? 1.519 4.395 -9.677 1.00 62.38 99 TYR A N 1
ATOM 835 C CA . TYR A 1 99 ? 2.174 5.097 -10.773 1.00 62.38 99 TYR A CA 1
ATOM 836 C C . TYR A 1 99 ? 3.688 4.859 -10.728 1.00 62.38 99 TYR A C 1
ATOM 838 O O . TYR A 1 99 ? 4.343 4.987 -9.697 1.00 62.38 99 TYR A O 1
ATOM 846 N N . ILE A 1 100 ? 4.266 4.521 -11.880 1.00 56.09 100 ILE A N 1
ATOM 847 C CA . ILE A 1 100 ? 5.670 4.094 -12.043 1.00 56.09 100 ILE A CA 1
ATOM 848 C C . ILE A 1 100 ? 6.641 5.298 -11.968 1.00 56.09 100 ILE A C 1
ATOM 850 O O . ILE A 1 100 ? 7.695 5.311 -12.598 1.00 56.09 100 ILE A O 1
ATOM 854 N N . ASP A 1 101 ? 6.302 6.353 -11.225 1.00 56.94 101 ASP A N 1
ATOM 855 C CA . ASP A 1 101 ? 7.216 7.481 -11.015 1.00 56.94 101 ASP A CA 1
ATOM 856 C C . ASP A 1 101 ? 8.276 7.174 -9.936 1.00 56.94 101 ASP A C 1
ATOM 858 O O . ASP A 1 101 ? 9.309 7.845 -9.866 1.00 56.94 101 ASP A O 1
ATOM 862 N N . GLY A 1 102 ? 8.059 6.104 -9.156 1.00 51.19 102 GLY A N 1
ATOM 863 C CA . GLY A 1 102 ? 8.996 5.561 -8.172 1.00 51.19 102 GLY A CA 1
ATOM 864 C C . GLY A 1 102 ? 9.236 6.464 -6.963 1.00 51.19 102 GLY A C 1
ATOM 865 O O . GLY A 1 102 ? 10.151 6.192 -6.187 1.00 51.19 102 GLY A O 1
ATOM 866 N N . ARG A 1 103 ? 8.466 7.547 -6.803 1.00 57.44 103 ARG A N 1
ATOM 867 C CA . ARG A 1 103 ? 8.648 8.508 -5.706 1.00 57.44 103 ARG A CA 1
ATOM 868 C C . ARG A 1 103 ? 7.719 8.240 -4.533 1.00 57.44 103 ARG A C 1
ATOM 870 O O . ARG A 1 103 ? 8.090 8.579 -3.411 1.00 57.44 103 ARG A O 1
ATOM 877 N N . LYS A 1 104 ? 6.550 7.640 -4.773 1.00 60.81 104 LYS A N 1
ATOM 878 C CA . LYS A 1 104 ? 5.551 7.347 -3.739 1.00 60.81 104 LYS A CA 1
ATOM 879 C C . LYS A 1 104 ? 4.854 5.998 -3.978 1.00 60.81 104 LYS A C 1
ATOM 881 O O . LYS A 1 104 ? 4.687 5.606 -5.132 1.00 60.81 104 LYS A O 1
ATOM 886 N N . PRO A 1 105 ? 4.483 5.272 -2.906 1.00 59.03 105 PRO A N 1
ATOM 887 C CA . PRO A 1 105 ? 3.779 3.998 -3.013 1.00 59.03 105 PRO A CA 1
ATOM 888 C C . PRO A 1 105 ? 2.310 4.148 -3.440 1.00 59.03 105 PRO A C 1
ATOM 890 O O . PRO A 1 105 ? 1.787 3.221 -4.054 1.00 59.03 105 PRO A O 1
ATOM 893 N N . PHE A 1 106 ? 1.660 5.285 -3.167 1.00 64.25 106 PHE A N 1
ATOM 894 C CA . PHE A 1 106 ? 0.303 5.578 -3.626 1.00 64.25 106 PHE A CA 1
ATOM 895 C C . PHE A 1 106 ? 0.188 7.017 -4.167 1.00 64.25 106 PHE A C 1
ATOM 897 O O . PHE A 1 106 ? 1.131 7.812 -4.095 1.00 64.25 106 PHE A O 1
ATOM 904 N N . ASP A 1 107 ? -0.939 7.300 -4.823 1.00 54.50 107 ASP A N 1
ATOM 905 C CA . ASP A 1 107 ? -1.249 8.609 -5.399 1.00 54.50 107 ASP A CA 1
ATOM 906 C C . ASP A 1 107 ? -1.957 9.471 -4.340 1.00 54.50 107 ASP A C 1
ATOM 908 O O . ASP A 1 107 ? -3.092 9.186 -3.944 1.00 54.50 107 ASP A O 1
ATOM 912 N N . GLY A 1 108 ? -1.264 10.496 -3.837 1.00 53.78 108 GLY A N 1
ATOM 913 C CA . GLY A 1 108 ? -1.702 11.243 -2.664 1.00 53.78 108 GLY A CA 1
ATOM 914 C C . GLY A 1 108 ? -0.838 12.442 -2.291 1.00 53.78 108 GLY A C 1
ATOM 915 O O . GLY A 1 108 ? 0.396 12.365 -2.208 1.00 53.78 108 GLY A O 1
ATOM 916 N N . ASP A 1 109 ? -1.500 13.565 -2.011 1.00 50.44 109 ASP A N 1
ATOM 917 C CA . ASP A 1 109 ? -0.853 14.794 -1.541 1.00 50.44 109 ASP A CA 1
ATOM 918 C C . ASP A 1 109 ? -0.353 14.685 -0.088 1.00 50.44 109 ASP A C 1
ATOM 920 O O . ASP A 1 109 ? 0.631 15.336 0.264 1.00 50.44 109 ASP A O 1
ATOM 924 N N . SER A 1 110 ? -0.949 13.817 0.740 1.00 54.12 110 SER A N 1
ATOM 925 C CA . SER A 1 110 ? -0.543 13.619 2.140 1.00 54.12 110 SER A CA 1
ATOM 926 C C . SER A 1 110 ? -0.667 12.162 2.587 1.00 54.12 110 SER A C 1
ATOM 928 O O . SER A 1 110 ? -1.659 11.758 3.195 1.00 54.12 110 SER A O 1
ATOM 930 N N . GLU A 1 111 ? 0.374 11.392 2.288 1.00 67.81 111 GLU A N 1
ATOM 931 C CA . GLU A 1 111 ? 0.616 10.073 2.869 1.00 67.81 111 GLU A CA 1
ATOM 932 C C . GLU A 1 111 ? 1.745 10.177 3.885 1.00 67.81 111 GLU A C 1
ATOM 934 O O . GLU A 1 111 ? 2.826 10.686 3.575 1.00 67.81 111 GLU A O 1
ATOM 939 N N . GLU A 1 112 ? 1.501 9.674 5.090 1.00 84.12 112 GLU A N 1
ATOM 940 C CA . GLU A 1 112 ? 2.513 9.566 6.137 1.00 84.12 112 GLU A CA 1
ATOM 941 C C . GLU A 1 112 ? 2.691 8.094 6.514 1.00 84.12 112 GLU A C 1
ATOM 943 O O . GLU A 1 112 ? 1.716 7.374 6.737 1.00 84.12 112 GLU A O 1
ATOM 948 N N . GLU A 1 113 ? 3.945 7.635 6.562 1.00 87.94 113 GLU A N 1
ATOM 949 C CA . GLU A 1 113 ? 4.275 6.325 7.126 1.00 87.94 113 GLU A CA 1
ATOM 950 C C . GLU A 1 113 ? 4.044 6.380 8.642 1.00 87.94 113 GLU A C 1
ATOM 952 O O . GLU A 1 113 ? 4.565 7.264 9.323 1.00 87.94 113 GLU A O 1
ATOM 957 N N . ILE A 1 114 ? 3.258 5.439 9.160 1.00 91.31 114 ILE A N 1
ATOM 958 C CA . ILE A 1 114 ? 2.900 5.341 10.581 1.00 91.31 114 ILE A CA 1
ATOM 959 C C . ILE A 1 114 ? 3.478 4.067 11.188 1.00 91.31 114 ILE A C 1
ATOM 961 O O . ILE A 1 114 ? 3.902 3.145 10.484 1.00 91.31 114 ILE A O 1
ATOM 965 N N . THR A 1 115 ? 3.493 3.983 12.517 1.00 94.56 115 THR A N 1
ATOM 966 C CA . THR A 1 115 ? 3.944 2.759 13.183 1.00 94.56 115 THR A CA 1
ATOM 967 C C . THR A 1 115 ? 2.860 1.683 13.163 1.00 94.56 115 THR A C 1
ATOM 969 O O . THR A 1 115 ? 1.666 1.955 13.011 1.00 94.56 115 THR A O 1
ATOM 972 N N . LYS A 1 116 ? 3.272 0.428 13.370 1.00 95.56 116 LYS A N 1
ATOM 973 C CA . LYS A 1 116 ? 2.337 -0.690 13.531 1.00 95.56 116 LYS A CA 1
ATOM 974 C C . LYS A 1 116 ? 1.397 -0.461 14.716 1.00 95.56 116 LYS A C 1
ATOM 976 O O . LYS A 1 116 ? 0.218 -0.775 14.631 1.00 95.56 116 LYS A O 1
ATOM 981 N N . GLU A 1 117 ? 1.912 0.061 15.824 1.00 96.56 117 GLU A N 1
ATOM 982 C CA . GLU A 1 117 ? 1.135 0.307 17.042 1.00 96.56 117 GLU A CA 1
ATOM 983 C C . GLU A 1 117 ? 0.029 1.335 16.796 1.00 96.56 117 GLU A C 1
ATOM 985 O O . GLU A 1 117 ? -1.092 1.160 17.271 1.00 96.56 117 GLU A O 1
ATOM 990 N N . GLU A 1 118 ? 0.332 2.383 16.028 1.00 94.06 118 GLU A N 1
ATOM 991 C CA . GLU A 1 118 ? -0.653 3.375 15.609 1.00 94.06 118 GLU A CA 1
ATOM 992 C C . GLU A 1 118 ? -1.723 2.761 14.704 1.00 94.06 118 GLU A C 1
ATOM 994 O O . GLU A 1 118 ? -2.912 2.914 14.984 1.00 94.06 118 GLU A O 1
ATOM 999 N N . TYR A 1 119 ? -1.317 1.987 13.695 1.00 94.69 119 TYR A N 1
ATOM 1000 C CA . TYR A 1 119 ? -2.241 1.270 12.816 1.00 94.69 119 TYR A CA 1
ATOM 1001 C C . TYR A 1 119 ? -3.186 0.344 13.597 1.00 94.69 119 TYR A C 1
ATOM 1003 O O . TYR A 1 119 ? -4.403 0.422 13.450 1.00 94.69 119 TYR A O 1
ATOM 1011 N N . GLU A 1 120 ? -2.652 -0.510 14.473 1.00 95.56 120 GLU A N 1
ATOM 1012 C CA . GLU A 1 120 ? -3.460 -1.461 15.248 1.00 95.56 120 GLU A CA 1
ATOM 1013 C C . GLU A 1 120 ? -4.408 -0.749 16.223 1.00 95.56 120 GLU A C 1
ATOM 1015 O O . GLU A 1 120 ? -5.550 -1.178 16.404 1.00 95.56 120 GLU A O 1
ATOM 1020 N N . ARG A 1 121 ? -3.976 0.369 16.822 1.00 95.50 121 ARG A N 1
ATOM 1021 C CA . ARG A 1 121 ? -4.831 1.186 17.693 1.00 95.50 121 ARG A CA 1
ATOM 1022 C C . ARG A 1 121 ? -6.053 1.702 16.942 1.00 95.50 121 ARG A C 1
ATOM 1024 O O . ARG A 1 121 ? -7.166 1.576 17.451 1.00 95.50 121 ARG A O 1
ATOM 1031 N N . GLU A 1 122 ? -5.863 2.282 15.761 1.00 93.94 122 GLU A N 1
ATOM 1032 C CA . GLU A 1 122 ? -6.980 2.804 14.969 1.00 93.94 122 GLU A CA 1
ATOM 1033 C C . GLU A 1 122 ? -7.858 1.669 14.428 1.00 93.94 122 GLU A C 1
ATOM 1035 O O . GLU A 1 122 ? -9.084 1.749 14.507 1.00 93.94 122 GLU A O 1
ATOM 1040 N N . ARG A 1 123 ? -7.255 0.546 14.020 1.00 94.19 123 ARG A N 1
ATOM 1041 C CA . ARG A 1 123 ? -7.979 -0.658 13.584 1.00 94.19 123 ARG A CA 1
ATOM 1042 C C . ARG A 1 123 ? -8.937 -1.172 14.656 1.00 94.19 123 ARG A C 1
ATOM 1044 O O . ARG A 1 123 ? -10.079 -1.509 14.354 1.00 94.19 123 ARG A O 1
ATOM 1051 N N . ILE A 1 124 ? -8.500 -1.207 15.919 1.00 93.25 124 ILE A N 1
ATOM 1052 C CA . ILE A 1 124 ? -9.345 -1.615 17.053 1.00 93.25 124 ILE A CA 1
ATOM 1053 C C . ILE A 1 124 ? -10.560 -0.691 17.194 1.00 93.25 124 ILE A C 1
ATOM 1055 O O . ILE A 1 124 ? -11.666 -1.190 17.408 1.00 93.25 124 ILE A O 1
ATOM 1059 N N . LYS A 1 125 ? -10.388 0.628 17.040 1.00 91.00 125 LYS A N 1
ATOM 1060 C CA . LYS A 1 125 ? -11.510 1.580 17.105 1.00 91.00 125 LYS A CA 1
ATOM 1061 C C . LYS A 1 125 ? -12.523 1.325 15.990 1.00 91.00 125 LYS A C 1
ATOM 1063 O O . LYS A 1 125 ? -13.718 1.258 16.262 1.00 91.00 125 LYS A O 1
ATOM 1068 N N . VAL A 1 126 ? -12.057 1.112 14.758 1.00 90.94 126 VAL A N 1
ATOM 1069 C CA . VAL A 1 126 ? -12.937 0.810 13.615 1.00 90.94 126 VAL A CA 1
ATOM 1070 C C . VAL A 1 126 ? -13.689 -0.508 13.822 1.00 90.94 126 VAL A C 1
ATOM 1072 O O . VAL A 1 126 ? -14.892 -0.581 13.581 1.00 90.94 126 VAL A O 1
ATOM 1075 N N . CYS A 1 127 ? -13.020 -1.541 14.345 1.00 89.81 127 CYS A N 1
ATOM 1076 C CA . CYS A 1 127 ? -13.668 -2.803 14.713 1.00 89.81 127 CYS A CA 1
ATOM 1077 C C . CYS A 1 127 ? -14.779 -2.612 15.760 1.00 89.81 127 CYS A C 1
ATOM 1079 O O . CYS A 1 127 ? -15.834 -3.236 15.655 1.00 89.81 127 CYS A O 1
ATOM 1081 N N . GLN A 1 128 ? -14.561 -1.766 16.771 1.00 89.12 128 GLN A N 1
ATOM 1082 C CA . GLN A 1 128 ? -15.578 -1.465 17.786 1.00 89.12 128 GLN A CA 1
ATOM 1083 C C . GLN A 1 128 ? -16.793 -0.758 17.177 1.00 89.12 128 GLN A C 1
ATOM 1085 O O . GLN A 1 128 ? -17.928 -1.114 17.498 1.00 89.12 128 GLN A O 1
ATOM 1090 N N . GLU A 1 129 ? -16.562 0.180 16.260 1.00 88.38 129 GLU A N 1
ATOM 1091 C CA . GLU A 1 129 ? -17.628 0.888 15.548 1.00 88.38 129 GLU A CA 1
ATOM 1092 C C . GLU A 1 129 ? -18.462 -0.069 14.674 1.00 88.38 129 GLU A C 1
ATOM 1094 O O . GLU A 1 129 ? -19.692 -0.067 14.746 1.00 88.38 129 GLU A O 1
ATOM 1099 N N . LEU A 1 130 ? -17.811 -0.977 13.934 1.00 87.38 130 LEU A N 1
ATOM 1100 C CA . LEU A 1 130 ? -18.489 -2.023 13.153 1.00 87.38 130 LEU A CA 1
ATOM 1101 C C . LEU A 1 130 ? -19.407 -2.903 14.017 1.00 87.38 130 LEU A C 1
ATOM 1103 O O . LEU A 1 130 ? -20.553 -3.165 13.645 1.00 87.38 130 LEU A O 1
ATOM 1107 N N . LEU A 1 131 ? -18.925 -3.344 15.183 1.00 85.88 131 LEU A N 1
ATOM 1108 C CA . LEU A 1 131 ? -19.716 -4.155 16.115 1.00 85.88 131 LEU A CA 1
ATOM 1109 C C . LEU A 1 131 ? -20.929 -3.385 16.659 1.00 85.88 131 LEU A C 1
ATOM 1111 O O . LEU A 1 131 ? -22.013 -3.960 16.820 1.00 85.88 131 LEU A O 1
ATOM 1115 N N . GLY A 1 132 ? -20.766 -2.085 16.921 1.00 84.44 132 GLY A N 1
ATOM 1116 C CA . GLY A 1 132 ? -21.856 -1.193 17.315 1.00 84.44 132 GLY A CA 1
ATOM 1117 C C . GLY A 1 132 ? -22.934 -1.090 16.233 1.00 84.44 132 GLY A C 1
ATOM 1118 O O . GLY A 1 132 ? -24.124 -1.255 16.519 1.00 84.44 132 GLY A O 1
ATOM 1119 N N . GLN A 1 133 ? -22.520 -0.912 14.977 1.00 81.19 133 GLN A N 1
ATOM 1120 C CA . GLN A 1 133 ? -23.417 -0.831 13.819 1.00 81.19 133 GLN A CA 1
ATOM 1121 C C . GLN A 1 133 ? -24.203 -2.121 13.595 1.00 81.19 133 GLN A C 1
ATOM 1123 O O . GLN A 1 133 ? -25.418 -2.083 13.383 1.00 81.19 133 GLN A O 1
ATOM 1128 N N . GLU A 1 134 ? -23.538 -3.273 13.687 1.00 77.75 134 GLU A N 1
ATOM 1129 C CA . GLU A 1 134 ? -24.193 -4.572 13.544 1.00 77.75 134 GLU A CA 1
ATOM 1130 C C . GLU A 1 134 ? -25.226 -4.807 14.658 1.00 77.75 134 GLU A C 1
ATOM 1132 O O . GLU A 1 134 ? -26.344 -5.268 14.403 1.00 77.75 134 GLU A O 1
ATOM 1137 N N . SER A 1 135 ? -24.879 -4.439 15.893 1.00 77.31 135 SER A N 1
ATOM 1138 C CA . SER A 1 135 ? -25.770 -4.555 17.051 1.00 77.31 135 SER A CA 1
ATOM 1139 C C . SER A 1 135 ? -27.013 -3.674 16.900 1.00 77.31 135 SER A C 1
ATOM 1141 O O . SER A 1 135 ? -28.133 -4.143 17.120 1.00 77.31 135 SER A O 1
ATOM 1143 N N . MET A 1 136 ? -26.836 -2.425 16.459 1.00 77.56 136 MET A N 1
ATOM 1144 C CA . MET A 1 136 ? -27.936 -1.491 16.203 1.00 77.56 136 MET A CA 1
ATOM 1145 C C . MET A 1 136 ? -28.857 -1.994 15.088 1.00 77.56 136 MET A C 1
ATOM 1147 O O . MET A 1 136 ? -30.081 -1.974 15.228 1.00 77.56 136 MET A O 1
ATOM 1151 N N . ARG A 1 137 ? -28.287 -2.512 13.995 1.00 80.25 137 ARG A N 1
ATOM 1152 C CA . ARG A 1 137 ? -29.064 -3.085 12.892 1.00 80.25 137 ARG A CA 1
ATOM 1153 C C . ARG A 1 137 ? -29.944 -4.247 13.360 1.00 80.25 137 ARG A C 1
ATOM 1155 O O . ARG A 1 137 ? -31.138 -4.250 13.068 1.00 80.25 137 ARG A O 1
ATOM 1162 N N . LYS A 1 138 ? -29.388 -5.184 14.138 1.00 81.50 138 LYS A N 1
ATOM 1163 C CA . LYS A 1 138 ? -30.147 -6.311 14.713 1.00 81.50 138 LYS A CA 1
ATOM 1164 C C . LYS A 1 138 ? -31.275 -5.842 15.634 1.00 81.50 138 LYS A C 1
ATOM 1166 O O . LYS A 1 138 ? -32.344 -6.444 15.630 1.00 81.50 138 LYS A O 1
ATOM 1171 N N . TYR A 1 139 ? -31.051 -4.794 16.430 1.00 82.25 139 TYR A N 1
ATOM 1172 C CA . TYR A 1 139 ? -32.094 -4.206 17.277 1.00 82.25 139 TYR A CA 1
ATOM 1173 C C . TYR A 1 139 ? -33.251 -3.654 16.434 1.00 82.25 139 TYR A C 1
ATOM 1175 O O . TYR A 1 139 ? -34.401 -4.022 16.665 1.00 82.25 139 TYR A O 1
ATOM 1183 N N . LEU A 1 140 ? -32.943 -2.853 15.409 1.00 80.12 140 LEU A N 1
ATOM 1184 C CA . LEU A 1 140 ? -33.944 -2.246 14.527 1.00 80.12 140 LEU A CA 1
ATOM 1185 C C . LEU A 1 140 ? -34.760 -3.284 13.744 1.00 80.12 140 LEU A C 1
ATOM 1187 O O . LEU A 1 140 ? -35.962 -3.105 13.557 1.00 80.12 140 LEU A O 1
ATOM 1191 N N . GLU A 1 141 ? -34.122 -4.372 13.304 1.00 86.69 141 GLU A N 1
ATOM 1192 C CA . GLU A 1 141 ? -34.787 -5.497 12.635 1.00 86.69 141 GLU A CA 1
ATOM 1193 C C . GLU A 1 141 ? -35.751 -6.254 13.568 1.00 86.69 141 GLU A C 1
ATOM 1195 O O . GLU A 1 141 ? -36.763 -6.758 13.095 1.00 86.69 141 GLU A O 1
ATOM 1200 N N . ARG A 1 142 ? -35.486 -6.301 14.884 1.00 78.69 142 ARG A N 1
ATOM 1201 C CA . ARG A 1 142 ? -36.373 -6.929 15.887 1.00 78.69 142 ARG A CA 1
ATOM 1202 C C . ARG A 1 142 ? -37.548 -6.050 16.316 1.00 78.69 142 ARG A C 1
ATOM 1204 O O . ARG A 1 142 ? -38.513 -6.570 16.862 1.00 78.69 142 ARG A O 1
ATOM 1211 N N . THR A 1 143 ? -37.441 -4.734 16.144 1.00 74.31 143 THR A N 1
ATOM 1212 C CA . THR A 1 143 ? -38.489 -3.760 16.508 1.00 74.31 143 THR A CA 1
ATOM 1213 C C . THR A 1 143 ? -39.472 -3.448 15.373 1.00 74.31 143 THR A C 1
ATOM 1215 O O . THR A 1 143 ? -40.368 -2.629 15.571 1.00 74.31 143 THR A O 1
ATOM 1218 N N . LYS A 1 144 ? -39.291 -4.051 14.193 1.00 60.91 144 LYS A N 1
ATOM 1219 C CA . LYS A 1 144 ? -40.255 -4.022 13.082 1.00 60.91 144 LYS A CA 1
ATOM 1220 C C . LYS A 1 144 ? -41.199 -5.214 13.163 1.00 60.91 144 LYS A C 1
ATOM 1222 O O . LYS A 1 144 ? -42.372 -5.020 12.785 1.00 60.91 144 LYS A O 1
#

Nearest PDB structures (foldseek):
  7vnl-assembly1_A  TM=4.301E-01  e=2.183E+00  Sander vitreus
  4kc5-assembly1_B  TM=2.760E-01  e=5.421E-01  Mycetohabitans rhizoxinica
  5il6-assembly1_A  TM=3.468E-01  e=1.222E+00  Pseudomonas protegens Pf-5
  5j0f-assembly2_B  TM=3.558E-01  e=4.920E+00  Homo sapiens
  8oii-assembly1_B  TM=2.540E-01  e=2.314E+00  Mycetohabitans rhizoxinica

Sequence (144 aa):
MKGRRGMDKIKKLAKLEQKIRQERVALEEEKRQKVYIPQLIKYIGRYFVYRNNTYGSDTKPWDEFYKVIDFIDNSFIVENFSVDCYGKAVIQIESKFIYIDGRKPFDGDSEEEITKEEYERERIKVCQELLGQESMRKYLERTK

Solvent-accessible surface area (backbone atoms only — not comparable to full-atom values): 8240 Å² total; per-residue (Å²): 138,74,64,64,68,54,52,57,50,52,55,51,50,54,53,49,54,51,50,53,52,52,51,50,54,52,51,52,51,49,45,39,64,72,50,47,49,64,55,58,58,70,45,49,76,40,33,35,38,38,53,47,70,67,87,87,54,98,65,69,70,40,54,37,38,38,33,29,69,43,78,55,98,65,19,38,32,27,44,34,37,35,45,46,84,84,66,55,49,49,76,51,75,48,77,44,71,42,68,92,79,75,80,55,83,59,92,68,98,48,70,45,81,49,53,69,68,58,52,51,53,53,50,52,53,41,53,53,48,42,54,51,52,55,52,50,51,56,51,57,65,72,75,108

Foldseek 3Di:
DPPPVVVVVVVVVVVVVVVVVVVVVVVVVVCCVPPQVVLLQVQAQWKKKAFPPDDPDPFDTWIKIWHFHDADPQWTFIFIWTQGPVRDIDTDTDTAHADSPSPDNHDHPDMDTDDPVVRVVVVVVSVVSVVVVVVVVVVVVVVD

pLDDT: mean 80.62, std 13.59, range [41.56, 96.56]

Radius of gyration: 25.17 Å; Cα contacts (8 Å, |Δi|>4): 173; chains: 1; bounding box: 58×29×80 Å

Secondary structure (DSSP, 8-state):
--HHHHHHHHHHHHHHHHHHHHHHHHHHHHHIIIIIHHHHHTTTT-EEEEE---TT-SSPP-EEEEEEEEEETTEEEEEEEEE-TTS-EEEEEEEEE--TTSS-SSS-S-EEEE-HHHHHHHHHHHHHHHHHHHHHHHHHHH--

Organism: NCBI:txid1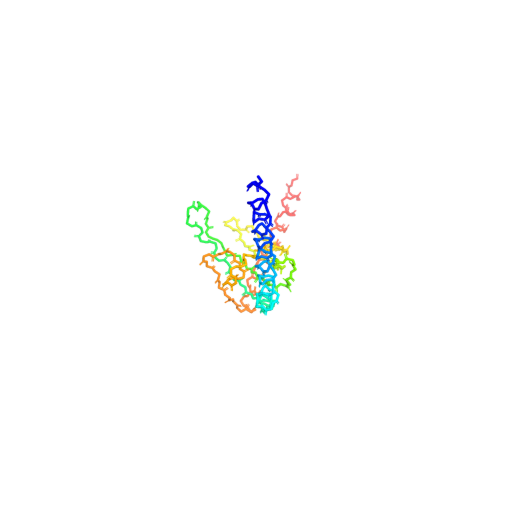070528